Protein AF-A0A7S3HB43-F1 (afdb_monomer)

Structure (mmCIF, N/CA/C/O backbone):
data_AF-A0A7S3HB43-F1
#
_entry.id   AF-A0A7S3HB43-F1
#
loop_
_atom_site.group_PDB
_atom_site.id
_atom_site.type_symbol
_atom_site.label_atom_id
_atom_site.label_alt_id
_atom_site.label_comp_id
_atom_site.label_asym_id
_atom_site.label_entity_id
_atom_site.label_seq_id
_atom_site.pdbx_PDB_ins_code
_atom_site.Cartn_x
_atom_site.Cartn_y
_atom_site.Cartn_z
_atom_site.occupancy
_atom_site.B_iso_or_equiv
_atom_site.auth_seq_id
_atom_site.auth_comp_id
_atom_site.auth_asym_id
_atom_site.auth_atom_id
_atom_site.pdbx_PDB_model_num
ATOM 1 N N . ALA A 1 1 ? 37.311 -10.241 13.428 1.00 48.19 1 ALA A N 1
ATOM 2 C CA . ALA A 1 1 ? 36.028 -9.637 13.024 1.00 48.19 1 ALA A CA 1
ATOM 3 C C . ALA A 1 1 ? 35.814 -9.927 11.543 1.00 48.19 1 ALA A C 1
ATOM 5 O O . ALA A 1 1 ? 36.611 -9.474 10.733 1.00 48.19 1 ALA A O 1
ATOM 6 N N . LYS A 1 2 ? 34.833 -10.766 11.187 1.00 43.59 2 LYS A N 1
ATOM 7 C CA . LYS A 1 2 ? 34.437 -10.950 9.784 1.00 43.59 2 LYS A CA 1
ATOM 8 C C . LYS A 1 2 ? 33.637 -9.710 9.396 1.00 43.59 2 LYS A C 1
ATOM 10 O O . LYS A 1 2 ? 32.539 -9.522 9.910 1.00 43.59 2 LYS A O 1
ATOM 15 N N . PHE A 1 3 ? 34.214 -8.849 8.566 1.00 39.44 3 PHE A N 1
ATOM 16 C CA . PHE A 1 3 ? 33.443 -7.817 7.883 1.00 39.44 3 PHE A CA 1
ATOM 17 C C . PHE A 1 3 ? 32.344 -8.522 7.072 1.00 39.44 3 PHE A C 1
ATOM 19 O O . PHE A 1 3 ? 32.663 -9.501 6.387 1.00 39.44 3 PHE A O 1
ATOM 26 N N . PRO A 1 4 ? 31.067 -8.113 7.166 1.00 52.53 4 PRO A N 1
ATOM 27 C CA . PRO A 1 4 ? 30.060 -8.638 6.261 1.00 52.53 4 PRO A CA 1
ATOM 28 C C . PRO A 1 4 ? 30.497 -8.271 4.841 1.00 52.53 4 PRO A C 1
ATOM 30 O O . PRO A 1 4 ? 30.862 -7.125 4.575 1.00 52.53 4 PRO A O 1
ATOM 33 N N . LEU A 1 5 ? 30.541 -9.276 3.964 1.00 44.09 5 LEU A N 1
ATOM 34 C CA . LEU A 1 5 ? 30.812 -9.090 2.541 1.00 44.09 5 LEU A CA 1
ATOM 35 C C . LEU A 1 5 ? 29.899 -7.976 2.003 1.00 44.09 5 LEU A C 1
ATOM 37 O O . LEU A 1 5 ? 28.744 -7.900 2.436 1.00 44.09 5 LEU A O 1
ATOM 41 N N . PRO A 1 6 ? 30.385 -7.118 1.087 1.00 52.28 6 PRO A N 1
ATOM 42 C CA . PRO A 1 6 ? 29.536 -6.118 0.462 1.00 52.28 6 PRO A CA 1
ATOM 43 C C . PRO A 1 6 ? 28.360 -6.867 -0.155 1.00 52.28 6 PRO A C 1
ATOM 45 O O . PRO A 1 6 ? 28.569 -7.806 -0.924 1.00 52.28 6 PRO A O 1
ATOM 48 N N . PHE A 1 7 ? 27.137 -6.518 0.250 1.00 58.56 7 PHE A N 1
ATOM 49 C CA . PHE A 1 7 ? 25.929 -7.028 -0.383 1.00 58.56 7 PHE A CA 1
ATOM 50 C C . PHE A 1 7 ? 26.086 -6.769 -1.882 1.00 58.56 7 PHE A C 1
ATOM 52 O O . PHE A 1 7 ? 26.016 -5.618 -2.310 1.00 58.56 7 PHE A O 1
ATOM 59 N N . MET A 1 8 ? 26.390 -7.807 -2.667 1.00 58.88 8 MET A N 1
ATOM 60 C CA . MET A 1 8 ? 26.391 -7.676 -4.117 1.00 58.88 8 MET A CA 1
ATOM 61 C C . MET A 1 8 ? 24.979 -7.256 -4.490 1.00 58.88 8 MET A C 1
ATOM 63 O O . MET A 1 8 ? 24.020 -7.985 -4.229 1.00 58.88 8 MET A O 1
ATOM 67 N N . LEU A 1 9 ? 24.858 -6.048 -5.032 1.00 75.88 9 LEU A N 1
ATOM 68 C CA . LEU A 1 9 ? 23.616 -5.568 -5.606 1.00 75.88 9 LEU A CA 1
ATOM 69 C C . LEU A 1 9 ? 23.332 -6.450 -6.819 1.00 75.88 9 LEU A C 1
ATOM 71 O O . LEU A 1 9 ? 23.928 -6.284 -7.878 1.00 75.88 9 LE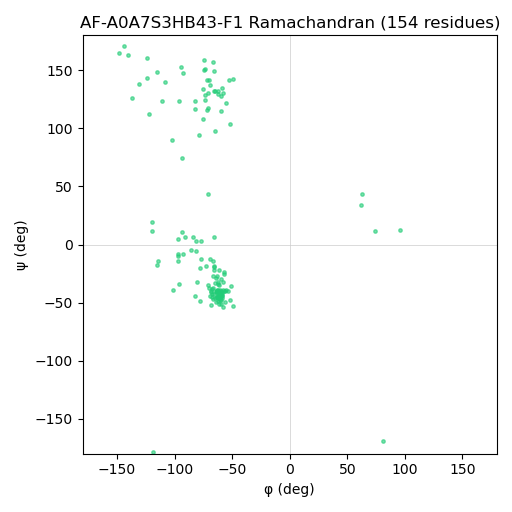U A O 1
ATOM 75 N N . VAL A 1 10 ? 22.475 -7.449 -6.624 1.00 91.50 10 VAL A N 1
ATOM 76 C CA . VAL A 1 10 ? 21.964 -8.267 -7.718 1.00 91.50 10 VAL A CA 1
ATOM 77 C C . VAL A 1 10 ? 21.002 -7.388 -8.512 1.00 91.50 10 VAL A C 1
ATOM 79 O O . VAL A 1 10 ? 19.996 -6.920 -7.972 1.00 91.50 10 VAL A O 1
ATOM 82 N N . MET A 1 11 ? 21.344 -7.146 -9.774 1.00 95.12 11 MET A N 1
ATOM 83 C CA . MET A 1 11 ? 20.520 -6.393 -10.715 1.00 95.12 11 MET A CA 1
ATOM 84 C C . MET A 1 11 ? 19.615 -7.335 -11.508 1.00 95.12 11 MET A C 1
ATOM 86 O O . MET A 1 11 ? 19.974 -8.478 -11.793 1.00 95.12 11 MET A O 1
ATOM 90 N N . LEU A 1 12 ? 18.435 -6.839 -11.859 1.00 94.88 12 LEU A N 1
ATOM 91 C CA . LEU A 1 12 ? 17.469 -7.472 -12.739 1.00 94.88 12 LEU A CA 1
ATOM 92 C C . LEU A 1 12 ? 17.408 -6.677 -14.041 1.00 94.88 12 LEU A C 1
ATOM 94 O O . LEU A 1 12 ? 17.114 -5.483 -14.016 1.00 94.88 12 LEU A O 1
ATOM 98 N N . THR A 1 13 ? 17.650 -7.341 -15.168 1.00 95.81 13 THR A N 1
ATOM 99 C CA . THR A 1 13 ? 17.472 -6.749 -16.496 1.00 95.81 13 THR A CA 1
ATOM 100 C C . THR A 1 13 ? 16.003 -6.841 -16.902 1.00 95.81 13 THR A C 1
ATOM 102 O O . THR A 1 13 ? 15.418 -7.926 -16.917 1.00 95.81 13 THR A O 1
ATOM 105 N N . LEU A 1 14 ? 15.400 -5.700 -17.219 1.00 94.62 14 LEU A N 1
ATOM 106 C CA . LEU A 1 14 ? 14.005 -5.554 -17.617 1.00 94.62 14 LEU A CA 1
ATOM 107 C C . LEU A 1 14 ? 13.903 -4.868 -18.975 1.00 94.62 14 LEU A C 1
ATOM 109 O O . LEU A 1 14 ? 14.814 -4.167 -19.404 1.00 94.62 14 LEU A O 1
ATOM 113 N N . ARG A 1 15 ? 12.753 -5.042 -19.625 1.00 94.06 15 ARG A N 1
ATOM 114 C CA . ARG A 1 15 ? 12.327 -4.249 -20.781 1.00 94.06 15 ARG A CA 1
ATOM 115 C C . ARG A 1 15 ? 11.079 -3.461 -20.393 1.00 94.06 15 ARG A C 1
ATOM 117 O O . ARG A 1 15 ? 10.289 -3.967 -19.592 1.00 94.06 15 ARG A O 1
ATOM 124 N N . PRO A 1 16 ? 10.838 -2.262 -20.946 1.00 93.19 16 PRO A N 1
ATOM 125 C CA . PRO A 1 16 ? 9.616 -1.503 -20.680 1.00 93.19 16 PRO A CA 1
ATOM 126 C C . PRO A 1 16 ? 8.331 -2.321 -20.883 1.00 93.19 16 PRO A C 1
ATOM 128 O O . PRO A 1 16 ? 7.374 -2.184 -20.116 1.00 93.19 16 PRO A O 1
ATOM 131 N N . SER A 1 17 ? 8.320 -3.222 -21.866 1.00 92.81 17 SER A N 1
ATOM 132 C CA . SER A 1 17 ? 7.219 -4.153 -22.134 1.00 92.81 17 SER A CA 1
ATOM 133 C C . SER A 1 17 ? 6.989 -5.206 -21.037 1.00 92.81 17 SER A C 1
ATOM 135 O O . SER A 1 17 ? 5.848 -5.644 -20.858 1.00 92.81 17 SER A O 1
ATOM 137 N N . THR A 1 18 ? 8.020 -5.578 -20.267 1.00 93.69 18 THR A N 1
ATOM 138 C CA . THR A 1 18 ? 7.945 -6.586 -19.191 1.00 93.69 18 THR A CA 1
ATOM 139 C C . THR A 1 18 ? 7.656 -5.994 -17.812 1.00 93.69 18 THR A C 1
ATOM 141 O O . THR A 1 18 ? 7.381 -6.743 -16.874 1.00 93.69 18 THR A O 1
ATOM 144 N N . VAL A 1 19 ? 7.660 -4.663 -17.675 1.00 95.62 19 VAL A N 1
ATOM 145 C CA . VAL A 1 19 ? 7.315 -3.991 -16.416 1.00 95.62 19 VAL A CA 1
ATOM 146 C C . VAL A 1 19 ? 5.856 -4.294 -16.030 1.00 95.62 19 VAL A C 1
ATOM 148 O O . VAL A 1 19 ? 4.958 -4.106 -16.871 1.00 95.62 19 VAL A O 1
ATOM 151 N N . PRO A 1 20 ? 5.594 -4.729 -14.777 1.00 96.81 20 PRO A N 1
ATOM 152 C CA . PRO A 1 20 ? 4.250 -4.965 -14.260 1.00 96.81 20 PRO A CA 1
ATOM 153 C C . PRO A 1 20 ? 3.329 -3.763 -14.451 1.00 96.81 20 PRO A C 1
ATOM 155 O O . PRO A 1 20 ? 3.738 -2.617 -14.275 1.00 96.81 20 PRO A O 1
ATOM 158 N N . LEU A 1 21 ? 2.061 -4.024 -14.780 1.00 96.12 21 LEU A N 1
ATOM 159 C CA . LEU A 1 21 ? 1.090 -2.974 -15.111 1.00 96.12 21 LEU A CA 1
ATOM 160 C C . LEU A 1 21 ? 0.949 -1.918 -14.007 1.00 96.12 21 LEU A C 1
ATOM 162 O O . LEU A 1 21 ? 0.888 -0.733 -14.320 1.00 96.12 21 LEU A O 1
ATOM 166 N N . TYR A 1 22 ? 0.973 -2.335 -12.739 1.00 96.56 22 TYR A N 1
ATOM 167 C CA . TYR A 1 22 ? 0.821 -1.438 -11.589 1.00 96.56 22 TYR A CA 1
ATOM 168 C C . TYR A 1 22 ? 1.990 -0.451 -11.411 1.00 96.56 22 TYR A C 1
ATOM 170 O O . TYR A 1 22 ? 1.866 0.515 -10.672 1.00 96.56 22 TYR A O 1
ATOM 178 N N . LEU A 1 23 ? 3.125 -0.672 -12.084 1.00 96.75 23 LEU A N 1
ATOM 179 C CA . LEU A 1 23 ? 4.269 0.246 -12.071 1.00 96.75 23 LEU A CA 1
ATOM 180 C C . LEU A 1 23 ? 4.286 1.181 -13.281 1.00 96.75 23 LEU A C 1
ATOM 182 O O . LEU A 1 23 ? 5.064 2.128 -13.311 1.00 96.75 23 LEU A O 1
ATOM 186 N N . ARG A 1 24 ? 3.432 0.965 -14.287 1.00 94.88 24 ARG A N 1
ATOM 187 C CA . ARG A 1 24 ? 3.451 1.779 -15.514 1.00 94.88 24 ARG A CA 1
ATOM 188 C C . ARG A 1 24 ? 2.904 3.191 -15.310 1.00 94.88 24 ARG A C 1
ATOM 190 O O . ARG A 1 24 ? 3.164 4.084 -16.113 1.00 94.88 24 ARG A O 1
ATOM 197 N N . SER A 1 25 ? 2.156 3.409 -14.231 1.00 93.12 25 SER A N 1
ATOM 198 C CA . SER A 1 25 ? 1.732 4.735 -13.784 1.00 93.12 25 SER A CA 1
ATOM 199 C C . SER A 1 25 ? 2.856 5.507 -13.080 1.00 93.12 25 SER A C 1
ATOM 201 O O . SER A 1 25 ? 2.715 6.716 -12.900 1.00 93.12 25 SER A O 1
ATOM 203 N N . SER A 1 26 ? 3.966 4.859 -12.713 1.00 95.94 26 SER A N 1
ATOM 204 C CA . SER A 1 26 ? 4.991 5.453 -11.859 1.00 95.94 26 SER A CA 1
ATOM 205 C C . SER A 1 26 ? 5.860 6.492 -12.575 1.00 95.94 26 SER A C 1
ATOM 207 O O . SER A 1 26 ? 6.004 6.491 -13.803 1.00 95.94 26 SER A O 1
ATOM 209 N N . GLN A 1 27 ? 6.492 7.374 -11.796 1.00 94.94 27 GLN A N 1
ATOM 210 C CA . GLN A 1 27 ? 7.393 8.394 -12.331 1.00 94.94 27 GLN A CA 1
ATOM 211 C C . GLN A 1 27 ? 8.598 7.784 -13.059 1.00 94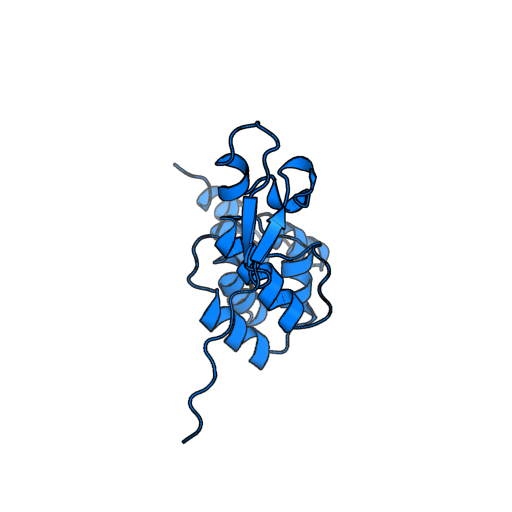.94 27 GLN A C 1
ATOM 213 O O . GLN A 1 27 ? 8.944 8.240 -14.149 1.00 94.94 27 GLN A O 1
ATOM 218 N N . LEU A 1 28 ? 9.216 6.747 -12.482 1.00 93.94 28 LEU A N 1
ATOM 219 C CA . LEU A 1 28 ? 10.370 6.086 -13.089 1.00 93.94 28 LEU A CA 1
ATOM 220 C C . LEU A 1 28 ? 10.000 5.457 -14.435 1.00 93.94 28 LEU A C 1
ATOM 222 O O . LEU A 1 28 ? 10.699 5.689 -15.418 1.00 93.94 28 LEU A O 1
ATOM 226 N N . TYR A 1 29 ? 8.875 4.739 -14.517 1.00 93.88 29 TYR A N 1
ATOM 227 C CA . TYR A 1 29 ? 8.444 4.143 -15.781 1.00 93.88 29 TYR A CA 1
ATOM 228 C C . TYR A 1 29 ? 8.239 5.196 -16.873 1.00 93.88 29 TYR A C 1
ATOM 230 O O . TYR A 1 29 ? 8.741 5.048 -17.982 1.00 93.88 29 TYR A O 1
ATOM 238 N N . ARG A 1 30 ? 7.559 6.299 -16.534 1.00 91.94 30 ARG A N 1
ATOM 239 C CA . ARG A 1 30 ? 7.302 7.420 -17.453 1.00 91.94 30 ARG A CA 1
ATOM 240 C C . ARG A 1 30 ? 8.566 8.163 -17.885 1.00 91.94 30 ARG A C 1
ATOM 242 O O . ARG A 1 30 ? 8.519 8.894 -18.869 1.00 91.94 30 ARG A O 1
ATOM 249 N N . SER A 1 31 ? 9.667 8.020 -17.146 1.00 91.06 31 SER A N 1
ATOM 250 C CA . SER A 1 31 ? 10.953 8.626 -17.502 1.00 91.06 31 SER A CA 1
ATOM 251 C C . SER A 1 31 ? 11.691 7.861 -18.603 1.00 91.06 31 SER A C 1
ATOM 253 O O . SER A 1 31 ? 12.546 8.443 -19.273 1.00 91.06 31 SER A O 1
ATOM 255 N N . TYR A 1 32 ? 11.356 6.585 -18.823 1.00 87.19 32 TYR A N 1
ATOM 256 C CA . TYR A 1 32 ? 11.912 5.821 -19.932 1.00 87.19 32 TYR A CA 1
ATOM 257 C C . TYR A 1 32 ? 11.287 6.277 -21.253 1.00 87.19 32 TYR A C 1
ATOM 259 O O . TYR A 1 32 ? 10.067 6.350 -21.401 1.00 87.19 32 TYR A O 1
ATOM 267 N N . ASN A 1 33 ? 12.146 6.589 -22.225 1.00 72.38 33 ASN A N 1
ATOM 268 C CA . ASN A 1 33 ? 11.721 6.847 -23.596 1.00 72.38 33 ASN A CA 1
ATOM 269 C C . ASN A 1 33 ? 11.143 5.552 -24.198 1.00 72.38 33 ASN A C 1
ATOM 271 O O . ASN A 1 33 ? 11.591 4.468 -23.837 1.00 72.38 33 ASN A O 1
ATOM 275 N N . TYR A 1 34 ? 10.178 5.645 -25.118 1.00 68.56 34 TYR A N 1
ATOM 276 C CA . TYR A 1 34 ? 9.416 4.495 -25.649 1.00 68.56 34 TYR A CA 1
ATOM 277 C C . TYR A 1 34 ? 10.234 3.482 -26.475 1.00 68.56 34 TYR A C 1
ATOM 279 O O . TYR A 1 34 ? 9.663 2.557 -27.055 1.00 68.56 34 TYR A O 1
ATOM 287 N N . ASP A 1 35 ? 11.553 3.633 -26.530 1.00 77.56 35 ASP A N 1
ATOM 288 C CA . ASP A 1 35 ? 12.435 2.613 -27.070 1.00 77.56 35 ASP A CA 1
ATOM 289 C C . ASP A 1 35 ? 12.478 1.454 -26.061 1.00 77.56 35 ASP A C 1
ATOM 291 O O . ASP A 1 35 ? 12.930 1.632 -24.931 1.00 77.56 35 ASP A O 1
ATOM 295 N N . ASP A 1 36 ? 11.987 0.268 -26.447 1.00 82.44 36 ASP A N 1
ATOM 296 C CA . ASP A 1 36 ? 11.889 -0.948 -25.607 1.00 82.44 36 ASP A CA 1
ATOM 297 C C . ASP A 1 36 ? 13.267 -1.592 -25.314 1.00 82.44 36 ASP A C 1
ATOM 299 O O . ASP A 1 36 ? 13.467 -2.807 -25.416 1.00 82.44 36 ASP A O 1
ATOM 303 N N . ASN A 1 37 ? 14.246 -0.748 -24.994 1.00 90.31 37 ASN A N 1
ATOM 304 C CA . ASN A 1 37 ? 15.607 -1.103 -24.641 1.00 90.31 37 ASN A CA 1
ATOM 305 C C . ASN A 1 37 ? 15.664 -1.695 -23.234 1.00 90.31 37 ASN A C 1
ATOM 307 O O . ASN A 1 37 ? 14.873 -1.365 -22.351 1.00 90.31 37 ASN A O 1
ATOM 311 N N . GLU A 1 38 ? 16.644 -2.566 -23.026 1.00 93.69 38 GLU A N 1
ATOM 312 C CA . GLU A 1 38 ? 16.884 -3.174 -21.724 1.00 93.69 38 GLU A CA 1
ATOM 313 C C . GLU A 1 38 ? 17.439 -2.152 -20.726 1.00 93.69 38 GLU A C 1
ATOM 315 O O . GLU A 1 38 ? 18.263 -1.303 -21.069 1.00 93.69 38 GLU A O 1
ATOM 320 N N . PHE A 1 39 ? 16.995 -2.252 -19.476 1.00 92.75 39 PHE A N 1
ATOM 321 C CA . PHE A 1 39 ? 17.496 -1.463 -18.356 1.00 92.75 39 PHE A CA 1
ATOM 322 C C . PHE A 1 39 ? 17.600 -2.323 -17.097 1.00 92.75 39 PHE A C 1
ATOM 324 O O . PHE A 1 39 ? 17.020 -3.406 -17.016 1.00 92.75 39 PHE A O 1
ATOM 331 N N . GLU A 1 40 ? 18.349 -1.846 -16.107 1.00 94.31 40 GLU A N 1
ATOM 332 C CA . GLU A 1 40 ? 18.598 -2.578 -14.868 1.00 94.31 40 GLU A CA 1
ATOM 333 C C . GLU A 1 40 ? 17.863 -1.959 -13.681 1.00 94.31 40 GLU A C 1
ATOM 335 O O . GLU A 1 40 ? 17.826 -0.739 -13.516 1.00 94.31 40 GLU A O 1
ATOM 340 N N . VAL A 1 41 ? 17.320 -2.822 -12.823 1.00 94.56 41 VAL A N 1
ATOM 341 C CA . VAL A 1 41 ? 16.705 -2.453 -11.544 1.00 94.56 41 VAL A CA 1
ATOM 342 C C . VAL A 1 41 ? 17.264 -3.359 -10.449 1.00 94.56 41 VAL A C 1
ATOM 344 O O . VAL A 1 41 ? 17.385 -4.565 -10.666 1.00 94.56 41 VAL A O 1
ATOM 347 N N . PRO A 1 42 ? 17.589 -2.845 -9.251 1.00 95.56 42 PRO A N 1
ATOM 348 C CA . PRO A 1 42 ? 17.988 -3.699 -8.139 1.00 95.56 42 PRO A CA 1
ATOM 349 C C . PRO A 1 42 ? 16.891 -4.715 -7.793 1.00 95.56 42 PRO A C 1
ATOM 351 O O . PRO A 1 42 ? 15.725 -4.348 -7.646 1.00 95.56 42 PRO A O 1
ATOM 354 N N . ILE A 1 43 ? 17.250 -5.986 -7.591 1.00 94.69 43 ILE A N 1
ATOM 355 C CA . ILE A 1 43 ? 16.264 -7.053 -7.330 1.00 94.69 43 ILE A CA 1
ATOM 356 C C . ILE A 1 43 ? 15.418 -6.790 -6.074 1.00 94.69 43 ILE A C 1
ATOM 358 O O . ILE A 1 43 ? 14.258 -7.176 -5.996 1.00 94.69 43 ILE A O 1
ATOM 362 N N . ASN A 1 44 ? 15.984 -6.092 -5.087 1.00 94.56 44 ASN A N 1
ATOM 363 C CA . ASN A 1 44 ? 15.309 -5.705 -3.848 1.00 94.56 44 ASN A CA 1
ATOM 364 C C . ASN A 1 44 ? 14.431 -4.448 -3.989 1.00 94.56 44 ASN A C 1
ATOM 366 O O . ASN A 1 44 ? 13.878 -3.980 -2.997 1.00 94.56 44 ASN A O 1
ATOM 370 N N . ARG A 1 45 ? 14.324 -3.891 -5.198 1.00 96.38 45 ARG A N 1
ATOM 371 C CA . ARG A 1 45 ? 13.460 -2.761 -5.570 1.00 96.38 45 ARG A CA 1
ATOM 372 C C . ARG A 1 45 ? 12.461 -3.150 -6.659 1.00 96.38 45 ARG A C 1
ATOM 374 O O . ARG A 1 45 ? 11.935 -2.287 -7.361 1.00 96.38 45 ARG A O 1
ATOM 381 N N . PHE A 1 46 ? 12.229 -4.451 -6.818 1.00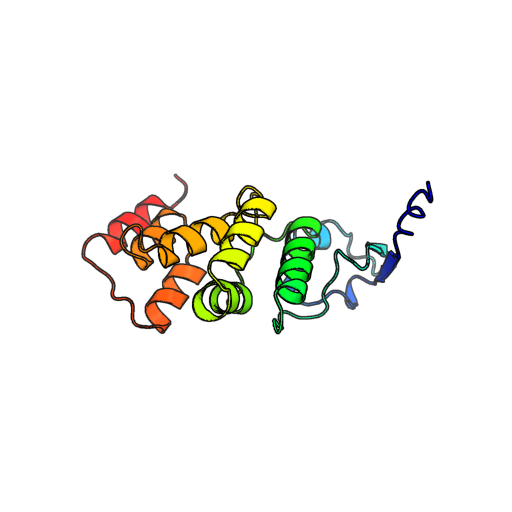 96.88 46 PHE A N 1
ATOM 382 C CA . PHE A 1 46 ? 11.308 -4.981 -7.801 1.00 96.88 46 PHE A CA 1
ATOM 383 C C . PHE A 1 46 ? 10.463 -6.105 -7.210 1.00 96.88 46 PHE A C 1
ATOM 385 O O . PHE A 1 46 ? 10.975 -7.104 -6.701 1.00 96.88 46 PHE A O 1
ATOM 392 N N . LYS A 1 47 ? 9.148 -5.957 -7.337 1.00 97.50 47 LYS A N 1
ATOM 393 C CA . LYS A 1 47 ? 8.169 -7.006 -7.075 1.00 97.50 47 LYS A CA 1
ATOM 394 C C . LYS A 1 47 ? 7.326 -7.200 -8.330 1.00 97.50 47 LYS A C 1
ATOM 396 O O . LYS A 1 47 ? 7.062 -6.256 -9.063 1.00 97.50 47 LYS A O 1
ATOM 401 N N . VAL A 1 48 ? 6.953 -8.446 -8.605 1.00 96.56 48 VAL A N 1
ATOM 402 C CA . VAL A 1 48 ? 6.243 -8.806 -9.844 1.00 96.56 48 VAL A CA 1
ATOM 403 C C . VAL A 1 48 ? 4.746 -8.500 -9.754 1.00 96.56 48 VAL A C 1
ATOM 405 O O . VAL A 1 48 ? 4.120 -8.167 -10.757 1.0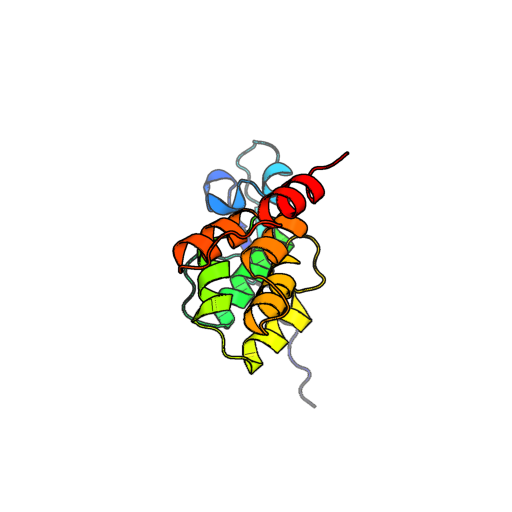0 96.56 48 VAL A O 1
ATOM 408 N N . ASP A 1 49 ? 4.166 -8.610 -8.559 1.00 97.25 49 ASP A N 1
ATOM 409 C CA . ASP A 1 49 ? 2.730 -8.494 -8.318 1.00 97.25 49 ASP A CA 1
ATOM 410 C C . ASP A 1 49 ? 2.416 -7.802 -6.983 1.00 97.25 49 ASP A C 1
ATOM 412 O O . ASP A 1 49 ? 3.289 -7.603 -6.135 1.00 97.25 49 ASP A O 1
ATOM 416 N N . LEU A 1 50 ? 1.139 -7.484 -6.776 1.00 97.81 50 LEU A N 1
ATOM 417 C CA . LEU A 1 50 ? 0.631 -6.864 -5.551 1.00 97.81 50 LEU A CA 1
ATOM 418 C C . LEU A 1 50 ? 0.336 -7.878 -4.429 1.00 97.81 50 LEU A C 1
ATOM 420 O O . LEU A 1 50 ? -0.200 -7.501 -3.392 1.00 97.81 50 LEU A O 1
ATOM 424 N N . SER A 1 51 ? 0.667 -9.166 -4.593 1.00 97.50 51 SER A N 1
ATOM 425 C CA . SER A 1 51 ? 0.306 -10.184 -3.600 1.00 97.50 51 SER A CA 1
ATOM 426 C C . SER A 1 51 ? 1.125 -10.039 -2.311 1.00 97.50 51 SER A C 1
ATOM 428 O O . SER A 1 51 ? 2.357 -9.955 -2.344 1.00 97.50 51 SER A O 1
ATOM 430 N N . LEU A 1 52 ? 0.446 -10.034 -1.161 1.00 98.06 52 LEU A N 1
ATOM 431 C CA . LEU A 1 52 ? 1.057 -9.848 0.157 1.00 98.06 52 LEU A CA 1
ATOM 432 C C . LEU A 1 52 ? 0.751 -11.040 1.066 1.00 98.06 52 LEU A C 1
ATOM 434 O O . LEU A 1 52 ? -0.391 -11.254 1.464 1.00 98.06 52 LEU A O 1
ATOM 438 N N . LYS A 1 53 ? 1.779 -11.829 1.404 1.00 96.44 53 LYS A N 1
ATOM 439 C CA . LYS A 1 53 ? 1.664 -12.992 2.305 1.00 96.44 53 LYS A CA 1
ATOM 440 C C . LYS A 1 53 ? 2.456 -12.802 3.596 1.00 96.44 53 LYS A C 1
ATOM 442 O O . LYS A 1 53 ? 2.212 -13.491 4.584 1.00 96.44 53 LYS A O 1
ATOM 447 N N . SER A 1 54 ? 3.396 -11.863 3.609 1.00 97.75 54 SER A N 1
ATOM 448 C CA . SER A 1 54 ? 4.303 -11.609 4.722 1.00 97.75 54 SER A CA 1
ATOM 449 C C . SER A 1 54 ? 4.689 -10.130 4.833 1.00 97.75 54 SER A C 1
ATOM 451 O O . SER A 1 54 ? 4.551 -9.344 3.896 1.00 97.75 54 SER A O 1
ATOM 453 N N . VAL A 1 55 ? 5.247 -9.748 5.986 1.00 97.62 55 VAL A N 1
ATOM 454 C CA . VAL A 1 55 ? 5.815 -8.404 6.197 1.00 97.62 55 VAL A CA 1
ATOM 455 C C . VAL A 1 55 ? 7.001 -8.143 5.262 1.00 97.62 55 VAL A C 1
ATOM 457 O O . VAL A 1 55 ? 7.260 -6.993 4.904 1.00 97.62 55 VAL A O 1
ATOM 460 N N . LEU A 1 56 ? 7.705 -9.201 4.845 1.00 97.06 56 LEU A N 1
ATOM 461 C CA . LEU A 1 56 ? 8.762 -9.111 3.842 1.00 97.06 56 LEU A CA 1
ATOM 462 C C . LEU A 1 56 ? 8.185 -8.759 2.467 1.00 97.06 56 LEU A C 1
ATOM 464 O O . LEU A 1 56 ? 8.730 -7.871 1.821 1.00 97.06 56 LEU A O 1
ATOM 468 N N . ASP A 1 57 ? 7.057 -9.359 2.067 1.00 98.00 57 ASP A N 1
ATOM 469 C CA . ASP A 1 57 ? 6.380 -9.003 0.809 1.00 98.00 57 ASP A CA 1
ATOM 470 C C . ASP A 1 57 ? 5.912 -7.549 0.820 1.00 98.00 57 ASP A C 1
ATOM 472 O O . ASP A 1 57 ? 6.117 -6.835 -0.159 1.00 98.00 57 ASP A O 1
ATOM 476 N N . LEU A 1 58 ? 5.328 -7.098 1.939 1.00 98.38 58 LEU A N 1
ATOM 477 C CA . LEU A 1 58 ? 4.924 -5.701 2.103 1.00 98.38 58 LEU A CA 1
ATOM 478 C C . LEU A 1 58 ? 6.136 -4.776 2.003 1.00 98.38 58 LEU A C 1
ATOM 480 O O . LEU A 1 58 ? 6.080 -3.762 1.319 1.00 98.38 58 LEU A O 1
ATOM 484 N N . SER A 1 59 ? 7.233 -5.125 2.674 1.00 98.06 59 SER A N 1
ATOM 485 C CA . SER A 1 59 ? 8.448 -4.312 2.653 1.00 98.06 59 SER A CA 1
ATOM 486 C C . SER A 1 59 ? 9.035 -4.224 1.249 1.00 98.06 59 SER A C 1
ATOM 488 O O . SER A 1 59 ? 9.343 -3.127 0.806 1.00 98.06 59 SER A O 1
ATOM 490 N N . LEU A 1 60 ? 9.117 -5.347 0.530 1.00 98.06 60 LEU A N 1
ATOM 491 C CA . LEU 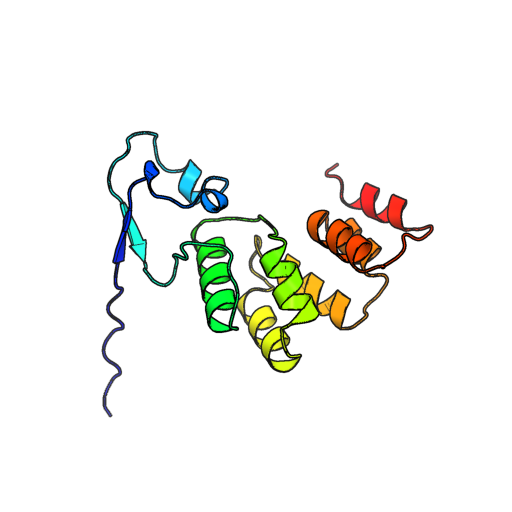A 1 60 ? 9.587 -5.376 -0.852 1.00 98.06 60 LEU A CA 1
ATOM 492 C C . LEU A 1 60 ? 8.671 -4.565 -1.776 1.00 98.06 60 LEU A C 1
ATOM 494 O O . LEU A 1 60 ? 9.167 -3.849 -2.645 1.00 98.06 60 LEU A O 1
ATOM 498 N N . LEU A 1 61 ? 7.348 -4.638 -1.587 1.00 98.44 61 LEU A N 1
ATOM 499 C CA . LEU A 1 61 ? 6.406 -3.834 -2.363 1.00 98.44 61 LEU A CA 1
ATOM 500 C C . LEU A 1 61 ? 6.599 -2.340 -2.088 1.00 98.44 61 LEU A C 1
ATOM 502 O O . LEU A 1 61 ? 6.757 -1.581 -3.032 1.00 98.44 61 LEU A O 1
ATOM 506 N N . LEU A 1 62 ? 6.656 -1.912 -0.825 1.00 98.31 62 LEU A N 1
ATOM 507 C CA . LEU A 1 62 ? 6.872 -0.504 -0.471 1.00 98.31 62 LEU A CA 1
ATOM 508 C C . LEU A 1 62 ? 8.243 0.004 -0.943 1.00 98.31 62 LEU A C 1
ATOM 510 O O . LEU A 1 62 ? 8.329 1.102 -1.483 1.00 98.31 62 LEU A O 1
ATOM 514 N N . ASP A 1 63 ? 9.296 -0.811 -0.819 1.00 98.00 63 ASP A N 1
ATOM 515 C CA . ASP A 1 63 ? 10.624 -0.506 -1.360 1.00 98.00 63 ASP A CA 1
ATOM 516 C C . ASP A 1 63 ? 10.598 -0.375 -2.896 1.00 98.00 63 ASP A C 1
ATOM 518 O O . ASP A 1 63 ? 11.343 0.441 -3.442 1.00 98.00 63 ASP A O 1
ATOM 522 N N . THR A 1 64 ? 9.747 -1.151 -3.580 1.00 98.06 64 THR A N 1
ATOM 523 C CA . THR A 1 64 ? 9.491 -1.039 -5.026 1.00 9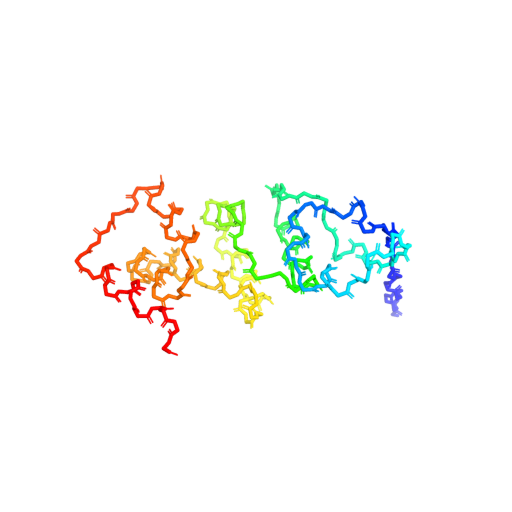8.06 64 THR A CA 1
ATOM 524 C C . THR A 1 64 ? 8.751 0.263 -5.338 1.00 98.06 64 THR A C 1
ATOM 526 O O . THR A 1 64 ? 9.217 1.035 -6.163 1.00 98.06 64 THR A O 1
ATOM 529 N N . LEU A 1 65 ? 7.636 0.562 -4.668 1.00 98.06 65 LEU A N 1
ATOM 530 C CA . LEU A 1 65 ? 6.849 1.774 -4.935 1.00 98.06 65 LEU A CA 1
ATOM 531 C C . LEU A 1 65 ? 7.661 3.058 -4.717 1.00 98.06 65 LEU A C 1
ATOM 533 O O . LEU A 1 65 ? 7.611 3.952 -5.558 1.00 98.06 65 LEU A O 1
ATOM 537 N N . ASP A 1 66 ? 8.453 3.112 -3.644 1.00 97.69 66 ASP A N 1
ATOM 538 C CA . ASP A 1 66 ? 9.385 4.210 -3.365 1.00 97.69 66 ASP A CA 1
ATOM 539 C C . ASP A 1 66 ? 10.414 4.374 -4.493 1.00 97.69 66 ASP A C 1
ATOM 541 O O . ASP A 1 66 ? 10.539 5.448 -5.078 1.00 97.69 66 ASP A O 1
ATOM 545 N N . HIS A 1 67 ? 11.090 3.285 -4.879 1.00 96.94 67 HIS A N 1
ATOM 546 C CA . HIS A 1 67 ? 12.092 3.321 -5.947 1.00 96.94 67 HIS A CA 1
ATOM 547 C C . HIS A 1 67 ? 11.514 3.756 -7.296 1.00 96.94 67 HIS A C 1
ATOM 549 O O . HIS A 1 67 ? 12.149 4.504 -8.036 1.00 96.94 67 HIS A O 1
ATOM 555 N N . TRP A 1 68 ? 10.306 3.294 -7.611 1.00 97.06 68 TRP A N 1
ATOM 556 C CA . TRP A 1 68 ? 9.635 3.597 -8.869 1.00 97.06 68 TRP A CA 1
ATOM 557 C C . TRP A 1 68 ? 8.943 4.967 -8.868 1.00 97.06 68 TRP A C 1
ATOM 559 O O . TRP A 1 68 ? 8.444 5.386 -9.917 1.00 97.06 68 TRP A O 1
ATOM 569 N N . GLY A 1 69 ? 8.918 5.675 -7.733 1.00 96.69 69 GLY A N 1
ATOM 570 C CA . GLY A 1 69 ? 8.232 6.958 -7.592 1.00 96.69 69 GLY A CA 1
ATOM 571 C C . GLY A 1 69 ? 6.725 6.826 -7.809 1.00 96.69 69 GLY A C 1
ATOM 572 O O . GLY A 1 69 ? 6.138 7.599 -8.563 1.00 96.69 69 GLY A O 1
ATOM 573 N N . SER A 1 70 ? 6.122 5.787 -7.231 1.00 95.62 70 SER A N 1
ATOM 574 C CA . SER A 1 70 ? 4.679 5.558 -7.248 1.00 95.62 70 SER A CA 1
ATOM 575 C C . SER A 1 70 ? 4.055 6.100 -5.965 1.00 95.62 70 SER A C 1
ATOM 577 O O . SER A 1 70 ? 4.422 5.679 -4.870 1.00 95.62 70 SER A O 1
ATOM 579 N N 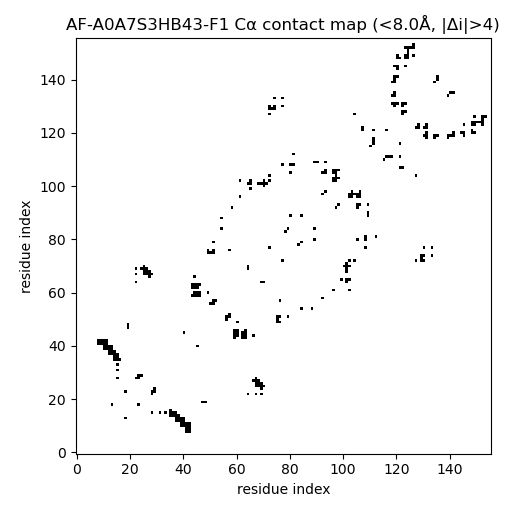. ASP A 1 71 ? 3.082 6.995 -6.101 1.00 92.69 71 ASP A N 1
ATOM 580 C CA . ASP A 1 71 ? 2.237 7.514 -5.017 1.00 92.69 71 ASP A CA 1
ATOM 581 C C . ASP A 1 71 ? 0.882 6.790 -4.913 1.00 92.69 71 ASP A C 1
ATOM 583 O O . ASP A 1 71 ? 0.029 7.135 -4.093 1.00 92.69 71 ASP A O 1
ATOM 587 N N . GLU A 1 72 ? 0.689 5.757 -5.732 1.00 93.88 72 GLU A N 1
ATOM 588 C CA . GLU A 1 72 ? -0.532 4.965 -5.769 1.00 93.88 72 GLU A CA 1
ATOM 589 C C . GLU A 1 72 ? -0.756 4.182 -4.460 1.00 93.88 72 GLU A C 1
ATOM 591 O O . GLU A 1 72 ? 0.133 3.507 -3.926 1.00 93.88 72 GLU A O 1
ATOM 596 N N . CYS A 1 73 ? -1.981 4.273 -3.937 1.00 94.94 73 CYS A N 1
ATOM 597 C CA . CYS A 1 73 ? -2.410 3.611 -2.709 1.00 94.94 73 CYS A CA 1
ATOM 598 C C . CYS A 1 73 ? -3.241 2.365 -3.055 1.00 94.94 73 CYS A C 1
ATOM 600 O O . CYS A 1 73 ? -4.463 2.441 -3.215 1.00 94.94 73 CYS A O 1
ATOM 602 N N . PHE A 1 74 ? -2.554 1.230 -3.204 1.00 96.69 74 PHE A N 1
ATOM 603 C CA . PHE A 1 74 ? -3.154 -0.045 -3.609 1.00 96.69 74 PHE A CA 1
ATOM 604 C C . PHE A 1 74 ? -4.015 -0.672 -2.509 1.00 96.69 74 PHE A C 1
ATOM 606 O O . PHE A 1 74 ? -3.646 -0.672 -1.331 1.00 96.69 74 PHE A O 1
ATOM 613 N N . LEU A 1 75 ? -5.136 -1.274 -2.910 1.00 96.94 75 LEU A N 1
ATOM 614 C CA . LEU A 1 75 ? -6.090 -1.915 -2.006 1.00 96.94 75 LEU A CA 1
ATOM 615 C C . LEU A 1 75 ? -5.450 -3.050 -1.200 1.00 96.94 75 LEU A C 1
ATOM 617 O O . LEU A 1 75 ? -5.694 -3.165 -0.005 1.00 96.94 75 LEU A O 1
ATOM 621 N N . GLU A 1 76 ? -4.591 -3.846 -1.833 1.00 97.19 76 GLU A N 1
ATOM 622 C CA . GLU A 1 76 ? -3.861 -4.949 -1.212 1.00 97.19 76 GLU A CA 1
ATOM 623 C C . GLU A 1 76 ? -2.977 -4.449 -0.068 1.00 97.19 76 GLU A C 1
ATOM 625 O O . GLU A 1 76 ? -2.926 -5.062 0.998 1.00 97.19 76 GLU A O 1
ATOM 630 N N . VAL A 1 77 ? -2.313 -3.303 -0.259 1.00 97.81 77 VAL A N 1
ATOM 631 C CA . VAL A 1 77 ? -1.481 -2.676 0.774 1.00 97.81 77 VAL A CA 1
ATOM 632 C C . VAL A 1 77 ? -2.348 -2.174 1.925 1.00 97.81 77 VAL A C 1
ATOM 634 O O . VAL A 1 77 ? -2.011 -2.416 3.085 1.00 97.81 77 VAL A O 1
ATOM 637 N N . ILE A 1 78 ? -3.467 -1.511 1.616 1.00 98.06 78 ILE A N 1
ATOM 638 C CA . ILE A 1 78 ? -4.418 -1.021 2.621 1.00 98.06 78 ILE A CA 1
ATOM 639 C C . ILE A 1 78 ? -4.936 -2.186 3.472 1.00 98.06 78 ILE A C 1
ATOM 641 O O . ILE A 1 78 ? -4.813 -2.146 4.697 1.00 98.06 78 ILE A O 1
ATOM 645 N N . ASP A 1 79 ? -5.464 -3.230 2.832 1.00 97.50 79 ASP A N 1
ATOM 646 C CA . ASP A 1 79 ? -6.029 -4.407 3.492 1.00 97.50 79 ASP A CA 1
ATOM 647 C C . ASP A 1 79 ? -4.984 -5.121 4.358 1.00 97.50 79 ASP A C 1
ATOM 649 O O . ASP A 1 79 ? -5.207 -5.371 5.545 1.00 97.50 79 ASP A O 1
ATOM 653 N N . TYR A 1 80 ? -3.787 -5.358 3.816 1.00 98.12 80 TYR A N 1
ATOM 654 C CA . TYR A 1 80 ? -2.724 -6.040 4.547 1.00 98.12 80 TYR A CA 1
ATOM 655 C C . TYR A 1 80 ? -2.268 -5.243 5.780 1.00 98.12 80 TYR A C 1
ATOM 657 O O . TYR A 1 80 ? -2.145 -5.798 6.879 1.00 98.12 80 TYR A O 1
ATOM 665 N N . ILE A 1 81 ? -2.070 -3.926 5.640 1.00 97.06 81 ILE A N 1
ATOM 666 C CA . ILE A 1 81 ? -1.714 -3.037 6.757 1.00 97.06 81 ILE A CA 1
ATOM 667 C C . ILE A 1 81 ? -2.835 -2.970 7.793 1.00 97.06 81 ILE A C 1
ATOM 669 O O . ILE A 1 81 ? -2.545 -2.965 8.994 1.00 97.06 81 ILE A O 1
ATOM 673 N N . TYR A 1 82 ? -4.094 -2.915 7.362 1.00 95.62 82 TYR A N 1
ATOM 674 C CA . TYR A 1 82 ? -5.230 -2.717 8.255 1.00 95.62 82 TYR A CA 1
ATOM 675 C C . TYR A 1 82 ? -5.629 -3.991 9.009 1.00 95.62 82 TYR A C 1
ATOM 677 O O . TYR A 1 82 ? -5.752 -3.971 10.238 1.00 95.62 82 TYR A O 1
ATOM 685 N N . ASN A 1 83 ? -5.768 -5.106 8.290 1.00 94.81 83 ASN A N 1
ATOM 686 C CA . ASN A 1 83 ? -6.310 -6.358 8.815 1.00 94.81 83 ASN A CA 1
ATOM 687 C C . ASN A 1 83 ? -5.236 -7.351 9.265 1.00 94.81 83 ASN A C 1
ATOM 689 O O . ASN A 1 83 ? -5.451 -8.081 10.231 1.00 94.81 83 ASN A O 1
ATOM 693 N N . THR A 1 84 ? -4.078 -7.387 8.599 1.00 96.44 84 THR A N 1
ATOM 694 C CA . THR A 1 84 ? -3.108 -8.481 8.791 1.00 96.44 84 THR A CA 1
ATOM 695 C C . THR A 1 84 ? -1.934 -8.094 9.687 1.00 96.44 84 THR A C 1
ATOM 697 O O . THR A 1 84 ? -1.475 -8.894 10.505 1.00 96.44 84 THR A O 1
ATOM 700 N N . LEU A 1 85 ? -1.422 -6.865 9.574 1.00 96.56 85 LEU A N 1
ATOM 701 C CA . LEU A 1 85 ? -0.240 -6.456 10.335 1.00 96.56 85 LEU A CA 1
ATOM 702 C C . LEU A 1 85 ? -0.493 -6.440 11.845 1.00 96.56 85 LEU A C 1
ATOM 704 O O . LEU A 1 85 ? -1.418 -5.790 12.336 1.00 96.56 85 LEU A O 1
ATOM 708 N N . THR A 1 86 ? 0.416 -7.044 12.609 1.00 96.56 86 THR A N 1
ATOM 709 C CA . THR A 1 86 ? 0.464 -6.867 14.066 1.00 96.56 86 THR A CA 1
ATOM 710 C C . THR A 1 86 ? 0.839 -5.424 14.419 1.00 96.56 86 THR A C 1
ATOM 712 O O . THR A 1 86 ? 1.499 -4.735 13.640 1.00 96.56 86 THR A O 1
ATOM 715 N N . LYS A 1 87 ? 0.485 -4.964 15.626 1.00 94.94 87 LYS A N 1
ATOM 716 C CA . LYS A 1 87 ? 0.831 -3.609 16.098 1.00 94.94 87 LYS A CA 1
ATOM 717 C C . LYS A 1 87 ? 2.344 -3.338 16.081 1.00 94.94 87 LYS A C 1
ATOM 719 O O . LYS A 1 87 ? 2.773 -2.251 15.709 1.00 94.94 87 LYS A O 1
ATOM 724 N N . ALA A 1 88 ? 3.156 -4.329 16.459 1.00 96.19 88 ALA A N 1
ATOM 725 C CA . ALA A 1 88 ? 4.613 -4.201 16.450 1.00 96.19 88 ALA A CA 1
ATOM 726 C C . ALA A 1 88 ? 5.160 -4.030 15.022 1.00 96.19 88 ALA A C 1
ATOM 728 O O . ALA A 1 88 ? 5.947 -3.120 14.772 1.00 96.19 88 ALA A O 1
ATOM 729 N N . ASN A 1 89 ? 4.689 -4.853 14.078 1.00 97.50 89 ASN A N 1
ATOM 730 C CA . ASN A 1 89 ? 5.112 -4.771 12.680 1.00 97.50 89 ASN A CA 1
ATOM 731 C C . ASN A 1 89 ? 4.632 -3.476 12.019 1.00 97.50 89 ASN A C 1
ATOM 733 O O . ASN A 1 89 ? 5.396 -2.859 11.283 1.00 97.50 89 ASN A O 1
ATOM 737 N N . LEU A 1 90 ? 3.411 -3.027 12.329 1.00 96.44 90 LEU A N 1
ATOM 738 C CA . LEU A 1 90 ? 2.883 -1.741 11.872 1.00 96.44 90 LEU A CA 1
ATOM 739 C C . LEU A 1 90 ? 3.797 -0.588 12.276 1.00 96.44 90 LEU A C 1
ATOM 741 O O . LEU A 1 90 ? 4.183 0.202 11.422 1.00 96.44 90 LEU A O 1
ATOM 745 N N . LYS A 1 91 ? 4.201 -0.529 13.550 1.00 96.31 91 LYS A N 1
ATOM 746 C CA . LYS A 1 91 ? 5.115 0.508 14.039 1.00 96.31 91 LYS A CA 1
ATOM 747 C C . LYS A 1 91 ? 6.450 0.485 13.292 1.00 96.31 91 LYS A C 1
ATOM 749 O O . LYS A 1 91 ? 6.942 1.534 12.891 1.00 96.31 91 LYS A O 1
ATOM 754 N N . THR A 1 92 ? 7.024 -0.698 13.069 1.00 97.12 92 THR A N 1
ATOM 755 C CA . THR A 1 92 ? 8.275 -0.843 12.308 1.00 97.12 92 THR A CA 1
ATOM 756 C C . THR A 1 92 ? 8.131 -0.353 10.867 1.00 97.12 92 THR A C 1
ATOM 758 O O . THR A 1 92 ? 8.981 0.393 10.388 1.00 97.12 92 THR A O 1
ATOM 761 N N . VAL A 1 93 ? 7.048 -0.732 10.184 1.00 97.44 93 VAL A N 1
ATOM 762 C CA . VAL A 1 93 ? 6.759 -0.296 8.810 1.00 97.44 93 VAL A CA 1
ATOM 763 C C . VAL A 1 93 ? 6.553 1.221 8.758 1.00 97.44 93 VAL A C 1
ATOM 765 O O . VAL A 1 93 ? 7.166 1.888 7.930 1.00 97.44 93 VAL A O 1
ATOM 768 N N . CYS A 1 94 ? 5.782 1.799 9.680 1.00 96.56 94 CYS A N 1
ATOM 769 C CA . CYS A 1 94 ? 5.552 3.245 9.727 1.00 96.56 94 CYS A CA 1
ATOM 770 C C . CYS A 1 94 ? 6.836 4.030 10.001 1.00 96.56 94 CYS A C 1
ATOM 772 O O . CYS A 1 94 ? 7.078 5.039 9.348 1.00 96.56 94 CYS A O 1
ATOM 774 N N . ASN A 1 95 ? 7.703 3.538 10.890 1.00 97.00 95 ASN A N 1
ATOM 775 C CA . ASN A 1 95 ? 9.004 4.160 11.137 1.00 97.00 95 ASN A CA 1
ATOM 776 C C . ASN A 1 95 ? 9.905 4.164 9.892 1.00 97.00 95 ASN A C 1
ATOM 778 O O . ASN A 1 95 ? 10.710 5.077 9.737 1.00 97.00 95 ASN A O 1
ATOM 782 N N . LYS A 1 96 ? 9.800 3.145 9.028 1.00 97.44 96 LYS A N 1
ATOM 783 C CA . LYS A 1 96 ? 10.608 3.050 7.806 1.00 97.44 96 LYS A CA 1
ATOM 784 C C . LYS A 1 96 ? 10.030 3.883 6.656 1.00 97.44 96 LYS A C 1
ATOM 786 O O . LYS A 1 96 ? 10.794 4.557 5.976 1.00 97.44 96 LYS A O 1
ATOM 791 N N . TYR A 1 97 ? 8.716 3.831 6.429 1.00 97.44 97 TYR A N 1
ATOM 792 C CA . TYR A 1 97 ? 8.097 4.369 5.206 1.00 97.44 97 TYR A CA 1
ATOM 793 C C . TYR A 1 97 ? 7.166 5.567 5.426 1.00 97.44 97 TYR A C 1
ATOM 795 O O . TYR A 1 97 ? 6.818 6.243 4.465 1.00 97.44 97 TYR A O 1
ATOM 803 N N . GLY A 1 98 ? 6.750 5.855 6.662 1.00 94.69 98 GLY A N 1
ATOM 804 C CA . GLY A 1 98 ? 5.686 6.827 6.947 1.00 94.69 98 GLY A CA 1
ATOM 805 C C . GLY A 1 98 ? 6.017 8.282 6.600 1.00 94.69 98 GLY A C 1
ATOM 806 O O . GLY A 1 98 ? 5.102 9.087 6.450 1.00 94.69 98 GLY A O 1
ATOM 807 N N . GLU A 1 99 ? 7.300 8.615 6.447 1.00 94.44 99 GLU A N 1
ATOM 808 C CA . GLU A 1 99 ? 7.760 9.958 6.061 1.00 94.44 99 GLU A CA 1
ATOM 809 C C . GLU A 1 99 ? 8.055 10.088 4.556 1.00 94.44 99 GLU A C 1
ATOM 811 O O . GLU A 1 99 ? 8.265 11.196 4.056 1.00 94.44 99 GLU A O 1
ATOM 816 N N . ILE A 1 100 ? 8.036 8.978 3.811 1.00 95.56 100 ILE A N 1
ATOM 817 C CA . ILE A 1 100 ? 8.257 8.969 2.362 1.00 95.56 100 ILE A CA 1
ATOM 818 C C . ILE A 1 100 ? 7.014 9.539 1.683 1.00 95.56 100 ILE A C 1
ATOM 820 O O . ILE A 1 100 ? 5.916 9.030 1.887 1.00 95.56 100 ILE A O 1
ATOM 824 N N . TRP A 1 101 ? 7.180 10.585 0.864 1.00 90.75 101 TRP A N 1
ATOM 825 C CA . TRP A 1 101 ? 6.074 11.358 0.280 1.00 90.75 101 TRP A CA 1
ATOM 826 C C . TRP A 1 101 ? 4.991 10.484 -0.374 1.00 90.75 101 TRP A C 1
ATOM 828 O O . TRP A 1 101 ? 3.828 10.576 0.016 1.00 90.75 101 TRP A O 1
ATOM 838 N N . GLY A 1 102 ? 5.378 9.586 -1.288 1.00 92.50 102 GLY A N 1
ATOM 839 C CA . GLY A 1 102 ? 4.447 8.687 -1.986 1.00 92.50 102 GLY A CA 1
ATOM 840 C C . GLY A 1 102 ? 3.813 7.609 -1.099 1.00 92.50 102 GLY A C 1
ATOM 841 O O . GLY A 1 102 ? 2.840 6.982 -1.499 1.00 92.50 102 GLY A O 1
ATOM 842 N N . LEU A 1 103 ? 4.322 7.406 0.121 1.00 96.75 103 LEU A N 1
ATOM 843 C CA . LEU A 1 103 ? 3.899 6.343 1.039 1.00 96.75 103 LEU A CA 1
ATOM 844 C C . LEU A 1 103 ? 3.346 6.873 2.371 1.00 96.75 103 LEU A C 1
ATOM 846 O O . LEU A 1 103 ? 3.114 6.097 3.299 1.00 96.75 103 LEU A O 1
ATOM 850 N N . ARG A 1 104 ? 3.074 8.179 2.483 1.00 95.31 104 ARG A N 1
ATOM 851 C CA . ARG A 1 104 ? 2.518 8.800 3.705 1.00 95.31 104 ARG A CA 1
ATOM 852 C C . ARG A 1 104 ? 1.195 8.179 4.160 1.00 95.31 104 ARG A C 1
ATOM 854 O O . ARG A 1 104 ? 0.887 8.193 5.354 1.00 95.31 104 ARG A O 1
ATOM 861 N N . TYR A 1 105 ? 0.453 7.554 3.245 1.00 96.06 105 TYR A N 1
ATOM 862 C CA . TYR A 1 105 ? -0.755 6.795 3.562 1.00 96.06 105 TYR A CA 1
ATOM 863 C C . TYR A 1 105 ? -0.509 5.658 4.572 1.00 96.06 105 TYR A C 1
ATOM 865 O O . TYR A 1 105 ? -1.415 5.301 5.318 1.00 96.06 105 TYR A O 1
ATOM 873 N N . VAL A 1 106 ? 0.716 5.123 4.667 1.00 97.12 106 VAL A N 1
ATOM 874 C CA . VAL A 1 106 ? 1.101 4.116 5.671 1.00 97.12 106 VAL A CA 1
ATOM 875 C C . VAL A 1 106 ? 0.931 4.664 7.092 1.00 97.12 106 VAL A C 1
ATOM 877 O O . VAL A 1 106 ? 0.375 3.987 7.957 1.00 97.12 106 VAL A O 1
ATOM 880 N N . LYS A 1 107 ? 1.352 5.913 7.326 1.00 95.44 107 LYS A N 1
ATOM 881 C CA . LYS A 1 107 ? 1.227 6.584 8.628 1.00 95.44 107 LYS A CA 1
ATOM 882 C C . LYS A 1 107 ? -0.227 6.926 8.951 1.00 95.44 107 LYS A C 1
ATOM 884 O O . LYS A 1 107 ? -0.656 6.768 10.090 1.00 95.44 107 LYS A O 1
ATOM 889 N N . LEU A 1 108 ? -1.003 7.327 7.944 1.00 96.00 108 LEU A N 1
ATOM 890 C CA . LEU A 1 108 ? -2.446 7.520 8.096 1.00 96.00 108 LEU A CA 1
ATOM 891 C C . LEU A 1 108 ? -3.153 6.212 8.486 1.00 96.00 108 LEU A C 1
ATOM 893 O O . LEU A 1 108 ? -3.993 6.202 9.380 1.00 96.00 108 LEU A O 1
ATOM 897 N N . LEU A 1 109 ? -2.819 5.089 7.848 1.00 96.75 109 LEU A N 1
ATOM 898 C CA . LEU A 1 109 ? -3.408 3.799 8.211 1.00 96.75 109 LEU A CA 1
ATOM 899 C C . LEU A 1 109 ? -3.083 3.423 9.658 1.00 96.75 109 LEU A C 1
ATOM 901 O O . LEU A 1 109 ? -3.934 2.851 10.338 1.00 96.75 109 LEU A O 1
ATOM 905 N N . GLN A 1 110 ? -1.895 3.780 10.157 1.00 95.56 110 GLN A N 1
ATOM 906 C CA . GLN A 1 110 ? -1.579 3.616 11.571 1.00 95.56 110 GLN A CA 1
ATOM 907 C C . GLN A 1 110 ? -2.505 4.432 12.475 1.00 95.56 110 GLN A C 1
ATOM 909 O O . GLN A 1 110 ? -3.094 3.842 13.382 1.00 95.56 110 GLN A O 1
ATOM 914 N N . SER A 1 111 ? -2.674 5.734 12.228 1.00 94.69 111 SER A N 1
ATOM 915 C CA . SER A 1 111 ? -3.523 6.578 13.084 1.00 94.69 111 SER A CA 1
ATOM 916 C C . SER A 1 111 ? -4.983 6.114 13.076 1.00 94.69 111 SER A C 1
ATOM 918 O O . SER A 1 111 ? -5.616 6.013 14.129 1.00 94.69 111 SER A O 1
ATOM 920 N N . ILE A 1 112 ? -5.498 5.702 11.911 1.00 95.38 112 ILE A N 1
ATOM 921 C CA . ILE A 1 112 ? -6.848 5.136 11.793 1.00 95.38 112 ILE A CA 1
ATOM 922 C C . ILE A 1 112 ? -6.980 3.848 12.621 1.00 95.38 112 ILE A C 1
ATOM 924 O O . ILE A 1 112 ? -7.964 3.675 13.343 1.00 95.38 112 ILE A O 1
ATOM 928 N N . ARG A 1 113 ? -6.004 2.930 12.555 1.00 93.94 113 ARG A N 1
ATOM 929 C CA . ARG A 1 113 ? -6.024 1.686 13.354 1.00 93.94 113 ARG A CA 1
ATOM 930 C C . ARG A 1 113 ? -5.925 1.947 14.852 1.00 93.94 113 ARG A C 1
ATOM 932 O O . ARG A 1 113 ? -6.510 1.210 15.643 1.00 93.94 113 ARG A O 1
ATOM 939 N N . GLU A 1 114 ? -5.195 2.985 15.238 1.00 90.69 114 GLU A N 1
ATOM 940 C CA . GLU A 1 114 ? -5.072 3.437 16.625 1.00 90.69 114 GLU A CA 1
ATOM 941 C C . GLU A 1 114 ? -6.319 4.214 17.102 1.00 90.69 114 GLU A C 1
ATOM 943 O O . GLU A 1 114 ? -6.395 4.588 18.271 1.00 90.69 114 GLU A O 1
ATOM 948 N N . LYS A 1 115 ? -7.351 4.322 16.243 1.00 84.81 115 LYS A N 1
ATOM 949 C CA . LYS A 1 115 ? -8.652 4.969 16.483 1.00 84.81 115 LYS A CA 1
ATOM 950 C C . LYS A 1 115 ? -8.536 6.460 16.789 1.00 84.81 115 LYS A C 1
ATOM 952 O O . LYS A 1 115 ? -9.330 7.017 17.548 1.00 84.81 115 LYS A O 1
ATOM 957 N N . GLU A 1 116 ? -7.564 7.115 16.169 1.00 80.69 116 GLU A N 1
ATOM 958 C CA . GLU A 1 116 ? -7.444 8.564 16.213 1.00 80.69 116 GLU A CA 1
ATOM 959 C C . GLU A 1 116 ? -8.449 9.189 15.231 1.00 80.69 116 GLU A C 1
ATOM 961 O O . GLU A 1 116 ? -8.204 9.315 14.030 1.00 80.69 116 GLU A O 1
ATOM 966 N N . GLY A 1 117 ? -9.623 9.556 15.751 1.00 86.06 117 GLY A N 1
ATOM 967 C CA . GLY A 1 117 ? -10.672 10.234 14.986 1.00 86.06 117 GLY A CA 1
ATOM 968 C C . GLY A 1 117 ? -11.541 9.313 14.123 1.00 86.06 117 GLY A C 1
ATOM 969 O O . GLY A 1 117 ? -11.543 8.090 14.267 1.00 86.06 117 GLY A O 1
ATOM 970 N N . HIS A 1 118 ? -12.340 9.927 13.246 1.00 94.69 118 HIS A N 1
ATOM 971 C CA . HIS A 1 118 ? -13.273 9.222 12.368 1.00 94.69 118 HIS A CA 1
ATOM 972 C C . HIS A 1 118 ? -12.539 8.679 11.120 1.00 94.69 118 HIS A C 1
ATOM 974 O O . HIS A 1 118 ? -12.049 9.487 10.330 1.00 94.69 118 HIS A O 1
ATOM 980 N N . PRO A 1 119 ? -12.470 7.347 10.891 1.00 95.19 119 PRO A N 1
ATOM 981 C CA . PRO A 1 119 ? -11.621 6.730 9.860 1.00 95.19 119 PRO A CA 1
ATOM 982 C C . PRO A 1 119 ? -11.782 7.306 8.453 1.00 95.19 119 PRO A C 1
ATOM 984 O O . PRO A 1 119 ? -10.795 7.631 7.790 1.00 95.19 119 PRO A O 1
ATOM 987 N N . ILE A 1 120 ? -13.033 7.457 8.004 1.00 96.69 120 ILE A N 1
ATOM 988 C CA . ILE A 1 120 ? -13.329 7.986 6.671 1.00 96.69 120 ILE A CA 1
ATOM 989 C C . ILE A 1 120 ? -12.949 9.466 6.592 1.00 96.69 120 ILE A C 1
ATOM 991 O O . ILE A 1 120 ? -12.355 9.883 5.603 1.00 96.69 120 ILE A O 1
ATOM 995 N N . ASN A 1 121 ? -13.206 10.250 7.640 1.00 96.12 121 ASN A N 1
ATOM 996 C CA . ASN A 1 121 ? -12.895 11.682 7.630 1.00 96.12 121 ASN A CA 1
ATOM 997 C C . ASN A 1 121 ? -11.383 11.905 7.632 1.00 96.12 121 ASN A C 1
ATOM 999 O O . ASN A 1 121 ? -10.898 12.741 6.877 1.00 96.12 121 ASN A O 1
ATOM 1003 N N . SER A 1 122 ? -10.635 11.115 8.411 1.00 95.38 122 SER A N 1
ATOM 1004 C CA . SER A 1 122 ? -9.171 11.136 8.409 1.00 95.38 122 SER A CA 1
ATOM 1005 C C . SER A 1 122 ? -8.617 10.822 7.018 1.00 95.38 122 SER A C 1
ATOM 1007 O O . SER A 1 122 ? -7.715 11.512 6.551 1.00 95.38 122 SER A O 1
ATOM 1009 N N . ALA A 1 123 ? -9.175 9.829 6.321 1.00 95.75 123 ALA A N 1
ATOM 1010 C CA . ALA A 1 123 ? -8.764 9.503 4.959 1.00 95.75 123 ALA A CA 1
ATOM 1011 C C . ALA A 1 123 ? -9.097 10.612 3.950 1.00 95.75 123 ALA A C 1
ATOM 1013 O O . ALA A 1 123 ? -8.224 11.012 3.180 1.00 95.75 123 ALA A O 1
ATOM 1014 N N . LEU A 1 124 ? -10.326 11.137 3.990 1.00 95.56 124 LEU A N 1
ATOM 1015 C CA . LEU A 1 124 ? -10.787 12.205 3.101 1.00 95.56 124 LEU A CA 1
ATOM 1016 C C . LEU A 1 124 ? -9.988 13.491 3.297 1.00 95.56 124 LEU A C 1
ATOM 1018 O O . LEU A 1 124 ? -9.472 14.024 2.327 1.00 95.56 124 LEU A O 1
ATOM 1022 N N . TYR A 1 125 ? -9.803 13.934 4.540 1.00 94.25 125 TYR A N 1
ATOM 1023 C CA . TYR A 1 125 ? -9.048 15.146 4.865 1.00 94.25 125 TYR A CA 1
ATOM 1024 C C . TYR A 1 125 ? -7.601 15.100 4.348 1.00 94.25 125 TYR A C 1
ATOM 1026 O O . TYR A 1 125 ? -7.041 16.122 3.965 1.00 94.25 125 TYR A O 1
ATOM 1034 N N . ASN A 1 126 ? -6.998 13.909 4.305 1.00 93.19 126 ASN A N 1
ATOM 1035 C CA . ASN A 1 126 ? -5.643 13.705 3.789 1.00 93.19 126 ASN A CA 1
ATOM 1036 C C . ASN A 1 126 ? -5.604 13.373 2.282 1.00 93.19 126 ASN A C 1
ATOM 1038 O O . ASN A 1 126 ? -4.542 13.036 1.767 1.00 93.19 126 ASN A O 1
ATOM 1042 N N . GLY A 1 127 ? -6.735 13.435 1.572 1.00 93.50 127 GLY A N 1
ATOM 1043 C CA . GLY A 1 127 ? -6.809 13.198 0.126 1.00 93.50 127 GLY A CA 1
ATOM 1044 C C . GLY A 1 127 ? -6.686 11.731 -0.306 1.00 93.50 127 GLY A C 1
ATOM 1045 O O . GLY A 1 127 ? -6.545 11.452 -1.494 1.00 93.50 127 GLY A O 1
ATOM 1046 N N . TYR A 1 128 ? -6.765 10.769 0.618 1.00 95.00 128 TYR A N 1
ATOM 1047 C CA . TYR A 1 128 ? -6.624 9.342 0.309 1.00 95.00 128 TYR A CA 1
ATOM 1048 C C . TYR A 1 128 ? -7.980 8.674 0.066 1.00 95.00 128 TYR A C 1
ATOM 1050 O O . TYR A 1 128 ? -8.479 7.898 0.887 1.00 95.00 128 TYR A O 1
ATOM 1058 N N . ALA A 1 129 ? -8.568 8.947 -1.102 1.00 94.00 129 ALA A N 1
ATOM 1059 C CA . ALA A 1 129 ? -9.866 8.398 -1.498 1.00 94.00 129 ALA A CA 1
ATOM 1060 C C . ALA A 1 129 ? -9.908 6.857 -1.459 1.00 94.00 129 ALA A C 1
ATOM 1062 O O . ALA A 1 129 ? -10.886 6.296 -0.970 1.00 94.00 129 ALA A O 1
ATOM 1063 N N . SER A 1 130 ? -8.840 6.166 -1.881 1.00 95.88 130 SER A N 1
ATOM 1064 C CA . SER A 1 130 ? -8.760 4.694 -1.833 1.00 95.88 130 SER A CA 1
ATOM 1065 C C . SER A 1 130 ? -8.932 4.141 -0.414 1.00 95.88 130 SER A C 1
ATOM 1067 O O . SER A 1 130 ? -9.630 3.148 -0.218 1.00 95.88 130 SER A O 1
ATOM 1069 N N . ILE A 1 131 ? -8.364 4.816 0.594 1.00 97.62 131 ILE A N 1
ATOM 1070 C CA . ILE A 1 131 ? -8.537 4.438 2.003 1.00 97.62 131 ILE A CA 1
ATOM 1071 C C . ILE A 1 131 ? -9.976 4.703 2.444 1.00 97.62 131 ILE A C 1
ATOM 1073 O O . ILE A 1 131 ? -10.571 3.842 3.080 1.00 97.62 131 ILE A O 1
ATOM 1077 N N . ALA A 1 132 ? -10.565 5.849 2.090 1.00 96.94 132 ALA A N 1
ATOM 1078 C CA . ALA A 1 132 ? -11.954 6.155 2.441 1.00 96.94 132 ALA A CA 1
ATOM 1079 C C . ALA A 1 132 ? -12.939 5.125 1.854 1.00 96.94 132 ALA A C 1
ATOM 1081 O O . ALA A 1 132 ? -13.814 4.628 2.566 1.00 96.94 132 ALA A O 1
ATOM 1082 N N . VAL A 1 133 ? -12.756 4.757 0.580 1.00 96.88 133 VAL A N 1
ATOM 1083 C CA . VAL A 1 133 ? -13.536 3.712 -0.102 1.00 96.88 133 VAL A CA 1
ATOM 1084 C C . VAL A 1 133 ? -13.372 2.372 0.606 1.00 96.88 133 VAL A C 1
ATOM 1086 O O . VAL A 1 133 ? -14.366 1.704 0.891 1.00 96.88 133 VAL A O 1
ATOM 1089 N N . TYR A 1 134 ? -12.139 2.003 0.954 1.00 97.62 134 TYR A N 1
ATOM 1090 C CA . TYR A 1 134 ? -11.877 0.785 1.709 1.00 97.62 134 TYR A CA 1
ATOM 1091 C C . TYR A 1 134 ? -12.570 0.798 3.082 1.00 97.62 134 TYR A C 1
ATOM 1093 O O . TYR A 1 134 ? -13.280 -0.152 3.405 1.00 97.62 134 TYR A O 1
ATOM 1101 N N . MET A 1 135 ? -12.460 1.883 3.859 1.00 97.31 135 MET A N 1
ATOM 1102 C CA . MET A 1 135 ? -13.121 2.007 5.169 1.00 97.31 135 MET A CA 1
ATOM 1103 C C . MET A 1 135 ? -14.643 1.865 5.045 1.00 97.31 135 MET A C 1
ATOM 1105 O O . MET A 1 135 ? -15.268 1.157 5.834 1.00 97.31 135 MET A O 1
ATOM 1109 N N . LYS A 1 136 ? -15.248 2.475 4.018 1.00 96.75 136 LYS A N 1
ATOM 1110 C CA . LYS A 1 136 ? -16.678 2.301 3.738 1.00 96.75 136 LYS A CA 1
ATOM 1111 C C . LYS A 1 136 ? -17.019 0.847 3.394 1.00 96.75 136 LYS A C 1
ATOM 1113 O O . LYS A 1 136 ? -18.035 0.339 3.863 1.00 96.75 136 LYS A O 1
ATOM 1118 N N . SER A 1 137 ? -16.164 0.161 2.633 1.00 96.88 137 SER A N 1
ATOM 1119 C CA . SER A 1 137 ? -16.361 -1.249 2.256 1.00 96.88 137 SER A CA 1
ATOM 1120 C C . SER A 1 137 ? -16.336 -2.216 3.448 1.00 96.88 137 SER A C 1
ATOM 1122 O O . SER A 1 137 ? -17.031 -3.228 3.418 1.00 96.88 137 SER A O 1
ATOM 1124 N N . ILE A 1 138 ? -15.610 -1.878 4.521 1.00 95.62 138 ILE A N 1
ATOM 1125 C CA . ILE A 1 138 ? -15.562 -2.664 5.767 1.00 95.62 138 ILE A CA 1
ATOM 1126 C C . ILE A 1 138 ? -16.581 -2.192 6.820 1.00 95.62 138 ILE A C 1
ATOM 1128 O O . ILE A 1 138 ? -16.532 -2.632 7.968 1.00 95.62 138 ILE A O 1
ATOM 1132 N N . GLY A 1 139 ? -17.515 -1.312 6.442 1.00 95.69 139 GLY A N 1
ATOM 1133 C CA . GLY A 1 139 ? -18.658 -0.925 7.272 1.00 95.69 139 GLY A CA 1
ATOM 1134 C C . GLY A 1 139 ? -18.483 0.348 8.103 1.00 95.69 139 GLY A C 1
ATOM 1135 O O . GLY A 1 139 ? -19.306 0.603 8.980 1.00 95.69 139 GLY A O 1
ATOM 1136 N N . CYS A 1 140 ? -17.451 1.165 7.864 1.00 95.25 140 CYS A N 1
ATOM 1137 C CA . CYS A 1 140 ? -17.427 2.513 8.434 1.00 95.25 140 CYS A CA 1
ATOM 1138 C C . CYS A 1 140 ? -18.503 3.385 7.769 1.00 95.25 140 CYS A C 1
ATOM 1140 O O . CYS A 1 140 ? -18.663 3.372 6.548 1.00 95.25 140 CYS A O 1
ATOM 1142 N N . GLU A 1 141 ? -19.224 4.172 8.562 1.00 95.81 141 GLU A N 1
ATOM 1143 C CA . GLU A 1 141 ? -20.268 5.063 8.057 1.00 95.81 141 GLU A CA 1
ATOM 1144 C C . GLU A 1 141 ? -19.745 6.472 7.804 1.00 95.81 141 GLU A C 1
ATOM 1146 O O . GLU A 1 141 ? -18.778 6.896 8.423 1.00 95.81 141 GLU A O 1
ATOM 1151 N N . LEU A 1 142 ? -20.371 7.188 6.870 1.00 94.62 142 LEU A N 1
ATOM 1152 C CA . LEU A 1 142 ? -20.133 8.622 6.707 1.00 94.62 142 LEU A CA 1
ATOM 1153 C C . LEU A 1 142 ? -20.831 9.372 7.842 1.00 94.62 142 LE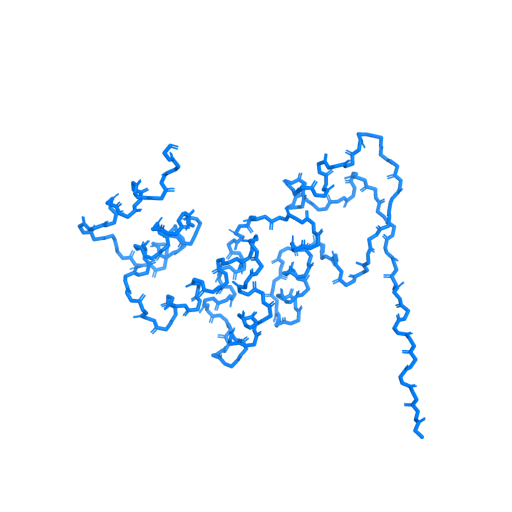U A C 1
ATOM 1155 O O . LEU A 1 142 ? -21.891 8.954 8.310 1.00 94.62 142 LEU A O 1
ATOM 1159 N N . ASP A 1 143 ? -20.274 10.509 8.237 1.00 93.81 143 ASP A N 1
ATOM 1160 C CA . ASP A 1 143 ? -20.907 11.421 9.180 1.00 93.81 143 ASP A CA 1
ATOM 1161 C C . ASP A 1 143 ? -21.155 12.797 8.544 1.00 93.81 143 ASP A C 1
ATOM 1163 O O . ASP A 1 143 ? -20.894 13.040 7.362 1.00 93.81 143 ASP A O 1
ATOM 1167 N N . LYS A 1 144 ? -21.711 13.709 9.344 1.00 93.62 144 LYS A N 1
ATOM 1168 C CA . LYS A 1 144 ? -22.038 15.074 8.914 1.00 93.62 144 LYS A CA 1
ATOM 1169 C C . LYS A 1 144 ? -20.815 15.888 8.460 1.00 93.62 144 LYS A C 1
ATOM 1171 O O . LYS A 1 144 ? -20.992 16.843 7.708 1.00 93.62 144 LYS A O 1
ATOM 1176 N N . ASP A 1 145 ? -19.610 15.520 8.895 1.00 93.88 145 ASP A N 1
ATOM 1177 C CA . ASP A 1 145 ? -18.374 16.256 8.629 1.00 93.88 145 ASP A CA 1
ATOM 1178 C C . ASP A 1 145 ? -17.611 15.666 7.427 1.00 93.88 145 ASP A C 1
ATOM 1180 O O . ASP A 1 145 ? -16.757 16.337 6.845 1.00 93.88 145 ASP A O 1
ATOM 1184 N N . SER A 1 146 ? -17.964 14.453 6.976 1.00 92.94 146 SER A N 1
ATOM 1185 C CA . SER A 1 146 ? -17.307 13.771 5.852 1.00 92.94 146 SER A CA 1
ATOM 1186 C C . SER A 1 146 ? -17.253 14.608 4.569 1.00 92.94 146 SER A C 1
ATOM 1188 O O . SER A 1 146 ? -16.223 14.625 3.894 1.00 92.94 146 SER A O 1
ATOM 1190 N N . LEU A 1 147 ? -18.325 15.339 4.234 1.00 91.50 147 LEU A N 1
ATOM 1191 C CA . LEU A 1 147 ? -18.338 16.213 3.053 1.00 91.50 147 LEU A CA 1
ATOM 1192 C C . LEU A 1 147 ? -17.346 17.375 3.197 1.00 91.50 147 LEU A C 1
ATOM 1194 O O . LEU A 1 147 ? -16.619 17.681 2.255 1.00 91.50 147 LEU A O 1
ATOM 1198 N N . ALA A 1 148 ? -17.291 18.001 4.374 1.00 92.94 148 ALA A N 1
ATOM 1199 C CA . ALA A 1 148 ? -16.361 19.094 4.639 1.00 92.94 148 ALA A CA 1
ATOM 1200 C C . ALA A 1 148 ? -14.903 18.615 4.553 1.00 92.94 148 ALA A C 1
ATOM 1202 O O . ALA A 1 148 ? -14.074 19.289 3.945 1.00 92.94 148 ALA A O 1
ATOM 1203 N N . CYS A 1 149 ? -14.604 17.422 5.079 1.00 92.31 149 CYS A N 1
ATOM 1204 C CA . CYS A 1 149 ? -13.281 16.809 4.958 1.00 92.31 149 CYS A CA 1
ATOM 1205 C C . CYS A 1 149 ? -12.887 16.538 3.498 1.00 92.31 149 CYS A C 1
ATOM 1207 O O . CYS A 1 149 ? -11.749 16.810 3.131 1.00 92.31 149 CYS A O 1
ATOM 1209 N N . ALA A 1 150 ? -13.812 16.047 2.666 1.00 90.62 150 ALA A N 1
ATOM 1210 C CA . ALA A 1 150 ? -13.551 15.801 1.244 1.00 90.62 150 ALA A CA 1
ATOM 1211 C C . ALA A 1 150 ? -13.298 17.094 0.452 1.00 90.62 150 ALA A C 1
ATOM 1213 O O . ALA A 1 150 ? -12.457 17.125 -0.442 1.00 90.62 150 ALA A O 1
ATOM 1214 N N . LEU A 1 151 ? -14.014 18.174 0.776 1.00 90.19 151 LEU A N 1
ATOM 1215 C CA . LEU A 1 151 ? -13.801 19.472 0.133 1.00 90.19 151 LEU A CA 1
ATOM 1216 C C . LEU A 1 151 ? -12.476 20.113 0.567 1.00 90.19 151 LEU A C 1
ATOM 1218 O O . LEU A 1 151 ? -11.813 20.741 -0.252 1.00 90.19 151 LEU A O 1
ATOM 1222 N N . ALA A 1 152 ? -12.066 19.922 1.824 1.00 89.12 152 ALA A N 1
ATOM 1223 C CA . ALA A 1 152 ? -10.814 20.460 2.356 1.00 89.12 152 ALA A CA 1
ATOM 1224 C C . ALA A 1 152 ? -9.553 19.852 1.714 1.00 89.12 152 ALA A C 1
ATOM 1226 O O . ALA A 1 152 ? -8.496 20.474 1.763 1.00 89.12 152 ALA A O 1
ATOM 1227 N N . SER A 1 153 ? -9.647 18.660 1.112 1.00 85.56 153 SER A N 1
ATOM 1228 C CA . SER A 1 153 ? -8.511 18.003 0.453 1.00 85.56 153 SER A CA 1
ATOM 1229 C C . SER A 1 153 ? -8.293 18.423 -1.002 1.00 85.56 153 SER A C 1
ATOM 1231 O O . SER A 1 153 ? -7.343 17.957 -1.631 1.00 85.56 153 SER A O 1
ATOM 1233 N N . LEU A 1 154 ? -9.18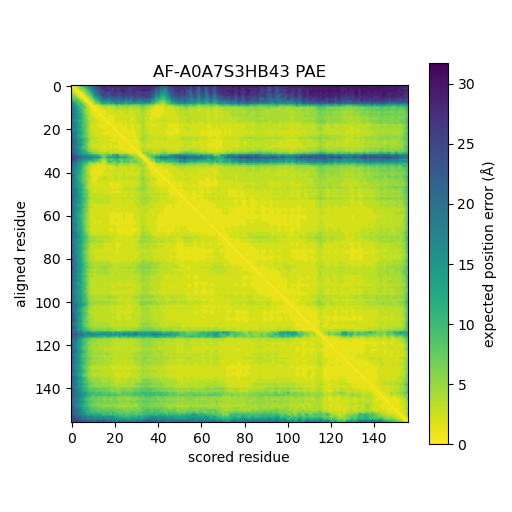2 19.242 -1.574 1.00 82.50 154 LEU A N 1
ATOM 1234 C CA . LEU A 1 154 ? -9.041 19.703 -2.954 1.00 82.50 154 LEU A CA 1
ATOM 1235 C C . LEU A 1 154 ? -7.947 20.783 -3.043 1.00 82.50 154 LEU A C 1
ATOM 1237 O O . LEU A 1 154 ? -7.937 21.697 -2.217 1.00 82.50 154 LEU A O 1
ATOM 1241 N N . PRO A 1 155 ? -7.031 20.709 -4.026 1.00 70.12 155 PRO A N 1
ATOM 1242 C CA . PRO A 1 155 ? -6.074 21.784 -4.259 1.00 70.12 155 PRO A CA 1
ATOM 1243 C C . PRO A 1 155 ? -6.821 23.071 -4.646 1.00 70.12 155 PRO A C 1
ATOM 1245 O O . PRO A 1 155 ? -7.720 23.029 -5.488 1.00 70.12 155 PRO A O 1
ATOM 1248 N N . ILE A 1 156 ? -6.456 24.185 -4.000 1.00 49.97 156 ILE A N 1
ATOM 1249 C CA . ILE A 1 156 ? -6.941 25.546 -4.301 1.00 49.97 156 ILE A CA 1
ATOM 1250 C C . ILE A 1 156 ? -6.277 26.058 -5.579 1.00 49.97 156 ILE A C 1
ATOM 1252 O O . ILE A 1 156 ? -5.045 25.865 -5.706 1.00 49.97 156 ILE A O 1
#

Mean predicted aligned error: 5.33 Å

Sequence (156 aa):
AKFPLPFMLVMLTLRPSTVPLYLRSSQLYRSYNYDDNEFEVPINRFKVDLSLKSVLDLSLLLDTLDHWGSDECFLEVIDYIYNTLTKANLKTVCNKYGEIWGLRYVKLLQSIREKEGHPINSALYNGYASIAVYMKSIGCELDKDSLACALASLPI

Organism: NCBI:txid89044

Solvent-accessible surface area (backbone atoms only — not comparable to full-atom values): 9122 Å² total; per-residue (Å²): 133,84,74,79,72,78,79,75,81,54,67,38,83,42,34,68,85,71,55,44,74,89,49,59,81,12,53,52,50,65,68,54,65,94,67,71,55,77,46,76,42,50,50,76,42,56,62,82,66,80,74,71,90,46,74,66,44,48,48,35,44,52,42,16,33,61,70,33,50,32,60,76,75,51,67,57,59,52,49,42,60,70,75,66,48,50,73,69,56,46,51,54,50,31,73,72,39,27,83,41,81,50,39,34,65,52,38,51,54,48,40,42,73,72,57,61,68,57,57,43,36,57,22,24,44,71,56,36,56,60,56,24,53,49,40,44,73,77,68,51,74,86,59,95,57,36,64,59,24,47,60,66,38,54,89,130

Radius of gyration: 17.92 Å; Cα contacts (8 Å, |Δi|>4): 188; chains: 1; bounding box: 58×38×44 Å

Secondary structure (DSSP, 8-state):
--PPPP----EEEE-GGGS-GGGTTSHHHHHS-SS---EEEEGGG--SS---SSHHHHHHHHHHHHHHT-----HHHHHIIIII--HHHHHHHHHHHTTSGGGTHHHHHHHHHTT-S-HHHHHHHTT-HHHHHHHHHTTPPP-TTHHHHHHHTS--

pLDDT: mean 91.62, std 11.59, range [39.44, 98.44]

Foldseek 3Di:
DDDPDPPPQDKDKAWLVQAAPLLCPFPQSVPDDPPRDIDIDRPLLDDRDLDDDDLSSLNSVLSVCLVRRALDDDPSNLCCLQPPDDPVSLVVCCVVRCPRPSRVVSVLSNCVSVVPDQQLLSCLLCVNVSSNVSCVVVPRDDDPCNVVSNVNNDDD